Protein AF-A0A951W648-F1 (afdb_monomer)

Foldseek 3Di:
DPPPVVVVVVVVVVVVVVVVVVVVVVVVLVVLLVQLVVQLVVCVVVVVLVSSLVSLVSNCVSPVPPPVSVVSNVVSVVVVVVVVVVVVVVVVVVVD

Mean predicted aligned error: 10.02 Å

Solvent-accessible surface area (backbone atoms only — not comparable to full-atom values): 5152 Å² total; per-residue (Å²): 142,74,66,69,64,56,53,57,50,53,55,49,53,52,53,50,53,53,52,48,53,53,51,51,52,53,48,52,51,51,50,54,30,51,49,15,50,53,49,17,55,50,25,50,75,69,68,37,45,71,62,14,42,55,30,29,49,60,16,31,76,72,40,75,83,41,62,69,48,53,53,50,46,57,51,40,52,53,51,54,53,51,52,52,52,54,50,52,56,53,53,57,63,74,76,109

Secondary structure (DSSP, 8-state):
--HHHHHHHHHHHHHHHHHHHHHHHHHHHHHHHHHHHHHHHHHHHTT-HHHHHHHHHHHHHH-TT-HHHHHHHHHHHHHHHHHHHHHHHHHHHH--

Radius of gyration: 24.13 Å; Cα contacts (8 Å, |Δi|>4): 56; chains: 1; bounding box: 55×21×79 Å

pLDDT: mean 79.79, std 10.83, range [50.25, 92.38]

Structure (mmCIF, N/CA/C/O backbone):
data_AF-A0A951W648-F1
#
_entry.id   AF-A0A951W648-F1
#
loop_
_atom_site.group_PDB
_atom_site.id
_atom_site.type_symbol
_atom_site.label_atom_id
_atom_site.label_alt_id
_atom_site.label_comp_id
_atom_site.label_asym_id
_atom_site.label_entity_id
_atom_site.label_seq_id
_atom_site.pdbx_PDB_ins_code
_atom_site.Cartn_x
_atom_site.Cartn_y
_atom_site.Cartn_z
_atom_site.occupancy
_atom_site.B_iso_or_equiv
_atom_site.auth_seq_id
_atom_site.auth_comp_id
_atom_site.auth_asym_id
_atom_site.auth_atom_id
_atom_site.pdbx_PDB_model_num
ATOM 1 N N . MET A 1 1 ? 39.063 6.140 -45.510 1.00 50.84 1 MET A N 1
ATOM 2 C CA . MET A 1 1 ? 37.663 6.153 -45.019 1.00 50.84 1 MET A CA 1
ATOM 3 C C . MET A 1 1 ? 37.434 5.054 -43.963 1.00 50.84 1 MET A C 1
ATOM 5 O O . MET A 1 1 ? 36.900 4.008 -44.293 1.00 50.84 1 MET A O 1
ATOM 9 N N . LYS A 1 2 ? 37.857 5.243 -42.700 1.00 53.22 2 LYS A N 1
ATOM 10 C CA . LYS A 1 2 ? 37.632 4.275 -41.588 1.00 53.22 2 LYS A CA 1
ATOM 11 C C . LYS A 1 2 ? 36.849 4.861 -40.395 1.00 53.22 2 LYS A C 1
ATOM 13 O O . LYS A 1 2 ? 36.546 4.150 -39.449 1.00 53.22 2 LYS A O 1
ATOM 18 N N . PHE A 1 3 ? 36.491 6.144 -40.450 1.00 50.25 3 PHE A N 1
ATOM 19 C CA . PHE A 1 3 ? 35.986 6.899 -39.294 1.00 50.25 3 PHE A CA 1
ATOM 20 C C . PHE A 1 3 ? 34.477 6.758 -39.029 1.00 50.25 3 PHE A C 1
ATOM 22 O O . PHE A 1 3 ? 34.012 7.003 -37.923 1.00 50.25 3 PHE A O 1
ATOM 29 N N . ILE A 1 4 ? 33.695 6.351 -40.031 1.00 56.31 4 ILE A N 1
ATOM 30 C CA . ILE A 1 4 ? 32.225 6.323 -39.930 1.00 56.31 4 ILE A CA 1
ATOM 31 C C . ILE A 1 4 ? 31.749 5.086 -39.144 1.00 56.31 4 ILE A C 1
ATOM 33 O O . ILE A 1 4 ? 30.757 5.137 -38.418 1.00 56.31 4 ILE A O 1
ATOM 37 N N . TRP A 1 5 ? 32.506 3.987 -39.215 1.00 51.56 5 TRP A N 1
ATOM 38 C CA . TRP A 1 5 ? 32.179 2.735 -38.529 1.00 51.56 5 TRP A CA 1
ATOM 39 C C . TRP A 1 5 ? 32.420 2.800 -37.013 1.00 51.56 5 TRP A C 1
ATOM 41 O O . TRP A 1 5 ? 31.651 2.208 -36.257 1.00 51.56 5 TRP A O 1
ATOM 51 N N . SER A 1 6 ? 33.416 3.564 -36.544 1.00 62.53 6 SER A N 1
ATOM 52 C CA . SER A 1 6 ? 33.686 3.717 -35.105 1.00 62.53 6 SER A CA 1
ATOM 53 C C . SER A 1 6 ? 32.654 4.608 -34.407 1.00 62.53 6 SER A C 1
ATOM 55 O O . SER A 1 6 ? 32.196 4.269 -33.318 1.00 62.53 6 SER A O 1
ATOM 57 N N . MET A 1 7 ? 32.219 5.697 -35.050 1.00 59.47 7 MET A N 1
ATOM 58 C CA . MET A 1 7 ? 31.226 6.621 -34.484 1.00 59.47 7 MET A CA 1
ATOM 59 C C . MET A 1 7 ? 29.838 5.970 -34.354 1.00 59.47 7 MET A C 1
ATOM 61 O O . MET A 1 7 ? 29.159 6.136 -33.343 1.00 59.47 7 MET A O 1
ATOM 65 N N . SER A 1 8 ? 29.422 5.174 -35.347 1.00 71.44 8 SER A N 1
ATOM 66 C CA . SER A 1 8 ? 28.141 4.451 -35.305 1.00 71.44 8 SER A CA 1
ATOM 67 C C . SER A 1 8 ? 28.121 3.368 -34.216 1.00 71.44 8 SER A C 1
ATOM 69 O O . SER A 1 8 ? 27.107 3.166 -33.545 1.00 71.44 8 SER A O 1
ATOM 71 N N . TRP A 1 9 ? 29.264 2.713 -33.981 1.00 69.75 9 TRP A N 1
ATOM 72 C CA . TRP A 1 9 ? 29.428 1.753 -32.889 1.00 69.75 9 TRP A CA 1
ATOM 73 C C . TRP A 1 9 ? 29.415 2.440 -31.513 1.00 69.75 9 TRP A C 1
ATOM 75 O O . TRP A 1 9 ? 28.715 1.980 -30.615 1.00 69.75 9 TRP A O 1
ATOM 85 N N . TYR A 1 10 ? 30.079 3.592 -31.375 1.00 68.31 10 TYR A N 1
ATOM 86 C CA . TYR A 1 10 ? 30.114 4.380 -30.137 1.00 68.31 10 TYR A CA 1
ATOM 87 C C . TYR A 1 10 ? 28.739 4.959 -29.745 1.00 68.31 10 TYR A C 1
ATOM 89 O O . TYR A 1 10 ? 28.323 4.893 -28.592 1.00 68.31 10 TYR A O 1
ATOM 97 N N . LEU A 1 11 ? 27.963 5.459 -30.712 1.00 68.25 11 LEU A N 1
ATOM 98 C CA . LEU A 1 11 ? 26.592 5.923 -30.457 1.00 68.25 11 LEU A CA 1
ATOM 99 C C . LEU A 1 11 ? 25.640 4.772 -30.091 1.00 68.25 11 LEU A C 1
ATOM 101 O O . LEU A 1 11 ? 24.687 4.967 -29.334 1.00 68.25 11 LEU A O 1
ATOM 105 N N . ARG A 1 12 ? 25.892 3.563 -30.610 1.00 72.50 12 ARG A N 1
ATOM 106 C CA . ARG A 1 12 ? 25.115 2.360 -30.286 1.00 72.50 12 ARG A CA 1
ATOM 107 C C . ARG A 1 12 ? 25.388 1.872 -28.863 1.00 72.50 12 ARG A C 1
ATOM 109 O O . ARG A 1 12 ? 24.438 1.487 -28.187 1.00 72.50 12 ARG A O 1
ATOM 116 N N . THR A 1 13 ? 26.637 1.896 -28.402 1.00 69.81 13 THR A N 1
ATOM 117 C CA . THR A 1 13 ? 26.989 1.464 -27.040 1.00 69.81 13 THR A CA 1
ATOM 118 C C . THR A 1 13 ? 26.442 2.418 -25.979 1.00 69.81 13 THR A C 1
ATOM 120 O O . THR A 1 13 ? 25.883 1.941 -24.995 1.00 69.81 13 THR A O 1
ATOM 123 N N . ILE A 1 14 ? 26.483 3.736 -26.210 1.00 69.44 14 ILE A N 1
ATOM 124 C CA . ILE A 1 14 ? 25.881 4.736 -25.307 1.00 69.44 14 ILE A CA 1
ATOM 125 C C . ILE A 1 14 ? 24.358 4.567 -25.232 1.00 69.44 14 ILE A C 1
ATOM 127 O O . ILE A 1 14 ? 23.805 4.430 -24.143 1.00 69.44 14 ILE A O 1
ATOM 131 N N . LYS A 1 15 ? 23.666 4.483 -26.382 1.00 68.06 15 LYS A N 1
ATOM 132 C CA . LYS A 1 15 ? 22.208 4.251 -26.399 1.00 68.06 15 LYS A CA 1
ATOM 133 C C . LYS A 1 15 ? 21.813 2.950 -25.701 1.00 68.06 15 LYS A C 1
ATOM 135 O O . LYS A 1 15 ? 20.759 2.882 -25.070 1.00 68.06 15 LYS A O 1
ATOM 140 N N . TRP A 1 16 ? 22.629 1.907 -25.833 1.00 63.44 16 TRP A N 1
ATOM 141 C CA . TRP A 1 16 ? 22.382 0.633 -25.170 1.00 63.44 16 TRP A CA 1
ATOM 142 C C . TRP A 1 16 ? 22.577 0.729 -23.653 1.00 63.44 16 TRP A C 1
ATOM 144 O O . TRP A 1 16 ? 21.749 0.203 -22.909 1.00 63.44 16 TRP A O 1
ATOM 154 N N . ASP A 1 17 ? 23.594 1.454 -23.191 1.00 74.88 17 ASP A N 1
ATOM 155 C CA . ASP A 1 17 ? 23.821 1.711 -21.766 1.00 74.88 17 ASP A CA 1
ATOM 156 C C . ASP A 1 17 ? 22.667 2.513 -21.136 1.00 74.88 17 ASP A C 1
ATOM 158 O O . ASP A 1 17 ? 22.127 2.130 -20.095 1.00 74.88 17 ASP A O 1
ATOM 162 N N . ASP A 1 18 ? 22.177 3.547 -21.822 1.00 75.38 18 ASP A N 1
ATOM 163 C CA . ASP A 1 18 ? 21.013 4.319 -21.369 1.00 75.38 18 ASP A CA 1
ATOM 164 C C . ASP A 1 18 ? 19.740 3.463 -21.326 1.00 75.38 18 ASP A C 1
ATOM 166 O O . ASP A 1 18 ? 18.978 3.514 -20.357 1.00 75.38 18 ASP A O 1
ATOM 170 N N . SER A 1 19 ? 19.524 2.607 -22.330 1.00 76.81 19 SER A N 1
ATOM 171 C CA . SER A 1 19 ? 18.373 1.694 -22.349 1.00 76.81 19 SER A CA 1
ATOM 172 C C . SER A 1 19 ? 18.384 0.714 -21.169 1.00 76.81 19 SER A C 1
ATOM 174 O O . SER A 1 19 ? 17.334 0.431 -20.584 1.00 76.81 19 SER A O 1
ATOM 176 N N . LYS A 1 20 ? 19.572 0.253 -20.760 1.00 83.44 20 LYS A N 1
ATOM 177 C CA . LYS A 1 20 ? 19.750 -0.603 -19.585 1.00 83.44 20 LYS A CA 1
ATOM 178 C C . LYS A 1 20 ? 19.469 0.139 -18.291 1.00 83.44 20 LYS A C 1
ATOM 180 O O . LYS A 1 20 ? 18.715 -0.376 -17.470 1.00 83.44 20 LYS A O 1
ATOM 185 N N . LYS A 1 21 ? 19.989 1.358 -18.131 1.00 80.25 21 LYS A N 1
ATOM 186 C CA . LYS A 1 21 ? 19.704 2.208 -16.962 1.00 80.25 21 LYS A CA 1
ATOM 187 C C . LYS A 1 21 ? 18.209 2.477 -16.819 1.00 80.25 21 LYS A C 1
ATOM 189 O O . LYS A 1 21 ? 17.659 2.364 -15.725 1.00 80.25 21 LYS A O 1
ATOM 194 N N . ILE A 1 22 ? 17.522 2.757 -17.928 1.00 80.50 22 ILE A N 1
ATOM 195 C CA . ILE A 1 22 ? 16.064 2.939 -17.949 1.00 80.50 22 ILE A CA 1
ATOM 196 C C . ILE A 1 22 ? 15.347 1.646 -17.528 1.00 80.50 22 ILE A C 1
ATOM 198 O O . ILE A 1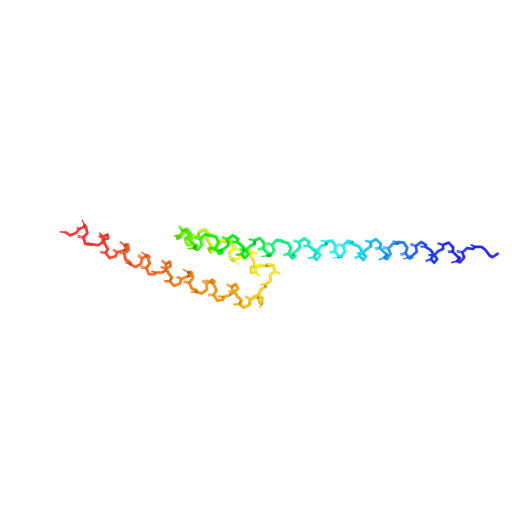 22 ? 14.390 1.695 -16.750 1.00 80.50 22 ILE A O 1
ATOM 202 N N . ALA A 1 23 ? 15.792 0.485 -18.013 1.00 80.19 23 ALA A N 1
ATOM 203 C CA . ALA A 1 23 ? 15.213 -0.806 -17.646 1.00 80.19 23 ALA A CA 1
ATOM 204 C C . ALA A 1 23 ? 15.436 -1.151 -16.161 1.00 80.19 23 ALA A C 1
ATOM 206 O O . ALA A 1 23 ? 14.509 -1.605 -15.488 1.00 80.19 23 ALA A O 1
ATOM 207 N N . GLU A 1 24 ? 16.628 -0.891 -15.625 1.00 79.19 24 GLU A N 1
ATOM 208 C CA . GLU A 1 24 ? 16.943 -1.068 -14.205 1.00 79.19 24 GLU A CA 1
ATOM 209 C C . GLU A 1 24 ? 16.134 -0.126 -13.317 1.00 79.19 24 GLU A C 1
ATOM 211 O O . GLU A 1 24 ? 15.582 -0.560 -12.306 1.00 79.19 24 GLU A O 1
ATOM 216 N N . TYR A 1 25 ? 15.994 1.139 -13.714 1.00 78.06 25 TYR A N 1
ATOM 217 C CA . TYR A 1 25 ? 15.149 2.105 -13.018 1.00 78.06 25 TYR A CA 1
ATOM 218 C C . TYR A 1 25 ? 13.693 1.628 -12.957 1.00 78.06 25 TYR A C 1
ATOM 220 O O . TYR A 1 25 ? 13.084 1.606 -11.884 1.00 78.06 25 T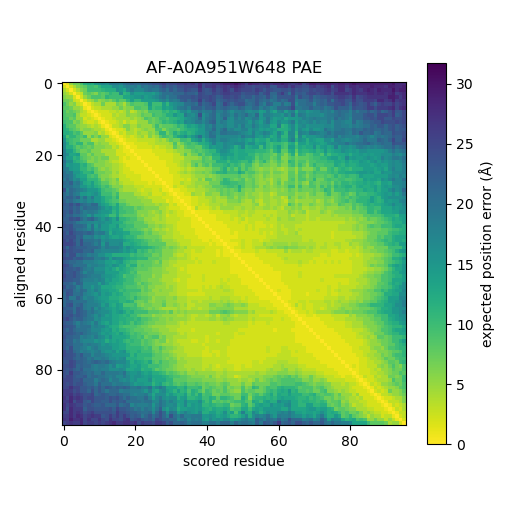YR A O 1
ATOM 228 N N . LYS A 1 26 ? 13.146 1.164 -14.090 1.00 79.56 26 LYS A N 1
ATOM 229 C CA . LYS A 1 26 ? 11.792 0.593 -14.154 1.00 79.56 26 LYS A CA 1
ATOM 230 C C . LYS A 1 26 ? 11.649 -0.635 -13.251 1.00 79.56 26 LYS A C 1
ATOM 232 O O . LYS A 1 26 ? 10.669 -0.712 -12.513 1.00 79.56 26 LYS A O 1
ATOM 237 N N . ARG A 1 27 ? 12.633 -1.545 -13.243 1.00 77.56 27 ARG A N 1
ATOM 238 C CA . ARG A 1 27 ? 12.657 -2.714 -12.344 1.00 77.56 27 ARG A CA 1
ATOM 239 C C . ARG A 1 27 ? 12.693 -2.315 -10.873 1.00 77.56 27 ARG A C 1
ATOM 241 O O . ARG A 1 27 ? 11.909 -2.831 -10.086 1.00 77.56 27 ARG A O 1
ATOM 248 N N . ARG A 1 28 ? 13.561 -1.382 -10.480 1.00 77.25 28 ARG A N 1
ATOM 249 C CA . ARG A 1 28 ? 13.634 -0.901 -9.089 1.00 77.25 28 ARG A CA 1
ATOM 250 C C . ARG A 1 28 ? 12.310 -0.284 -8.649 1.00 77.25 28 ARG A C 1
ATOM 252 O O . ARG A 1 28 ? 11.828 -0.582 -7.558 1.00 77.25 28 ARG A O 1
ATOM 259 N N . LYS A 1 29 ? 11.689 0.517 -9.519 1.00 73.38 29 LYS A N 1
ATOM 260 C CA . LYS A 1 29 ? 10.384 1.131 -9.258 1.00 73.38 29 LYS A CA 1
ATOM 261 C C . LYS A 1 29 ? 9.277 0.081 -9.114 1.00 73.38 29 LYS A C 1
ATOM 263 O O . LYS A 1 29 ? 8.465 0.194 -8.200 1.00 73.38 29 LYS A O 1
ATOM 268 N N . SER A 1 30 ? 9.263 -0.960 -9.954 1.00 77.44 30 SER A N 1
ATOM 269 C CA . SER A 1 30 ? 8.296 -2.058 -9.823 1.00 77.44 30 SER A CA 1
ATOM 270 C C . SER A 1 30 ? 8.520 -2.887 -8.560 1.00 77.44 30 SER A C 1
ATOM 272 O O . SER A 1 30 ? 7.552 -3.221 -7.892 1.00 77.44 30 SER A O 1
ATOM 274 N N . ILE A 1 31 ? 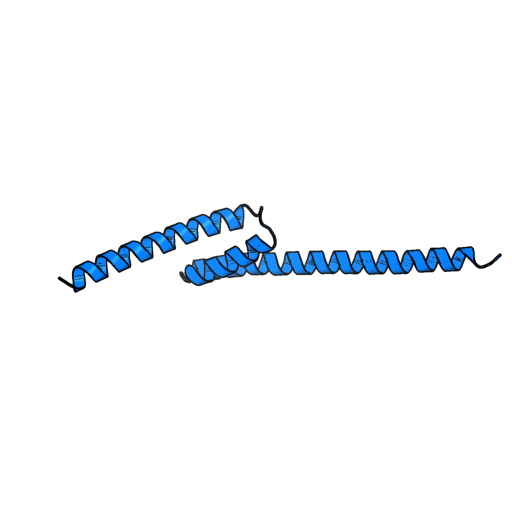9.776 -3.168 -8.203 1.00 78.38 31 ILE A N 1
ATOM 275 C CA . ILE A 1 31 ? 10.141 -3.919 -6.995 1.00 78.38 31 ILE A CA 1
ATOM 276 C C . ILE A 1 31 ? 9.683 -3.166 -5.742 1.00 78.38 31 ILE A C 1
ATOM 278 O O . ILE A 1 31 ? 8.980 -3.726 -4.909 1.00 78.38 31 ILE A O 1
ATOM 282 N N . SER A 1 32 ? 10.017 -1.877 -5.636 1.00 75.00 32 SER A N 1
ATOM 283 C CA . SER A 1 32 ? 9.592 -1.029 -4.516 1.00 75.00 32 SER A CA 1
ATOM 284 C C . SER A 1 32 ? 8.068 -0.975 -4.376 1.00 75.00 32 SER A C 1
ATOM 286 O O . SER A 1 32 ? 7.552 -1.056 -3.266 1.00 75.00 32 SER A O 1
ATOM 288 N N . HIS A 1 33 ? 7.349 -0.896 -5.494 1.00 77.56 33 HIS A N 1
ATOM 289 C CA . HIS A 1 33 ? 5.892 -0.920 -5.501 1.00 77.56 33 HIS A CA 1
ATOM 290 C C . HIS A 1 33 ? 5.314 -2.274 -5.043 1.00 77.56 33 HIS A C 1
ATOM 292 O O . HIS A 1 33 ? 4.388 -2.294 -4.236 1.00 77.56 33 HIS A O 1
ATOM 298 N N . ILE A 1 34 ? 5.882 -3.396 -5.502 1.00 81.19 34 ILE A N 1
ATOM 299 C CA . ILE A 1 34 ? 5.477 -4.745 -5.071 1.00 81.19 34 ILE A CA 1
ATOM 300 C C . ILE A 1 34 ? 5.687 -4.910 -3.563 1.00 81.19 34 ILE A C 1
ATOM 302 O O . ILE A 1 34 ? 4.800 -5.410 -2.876 1.00 81.19 34 ILE A O 1
ATOM 306 N N . TYR A 1 35 ? 6.821 -4.441 -3.033 1.00 80.69 35 TYR A N 1
ATOM 307 C CA . TYR A 1 35 ? 7.065 -4.454 -1.592 1.00 80.69 35 TYR A CA 1
ATOM 308 C C . TYR A 1 35 ? 6.054 -3.593 -0.833 1.00 80.69 35 TYR A C 1
ATOM 310 O O . TYR A 1 35 ? 5.517 -4.054 0.168 1.00 80.69 35 TYR A O 1
ATOM 318 N N . GLY A 1 36 ? 5.737 -2.389 -1.318 1.00 79.44 36 GLY A N 1
ATOM 319 C CA . GLY A 1 36 ? 4.715 -1.534 -0.702 1.00 79.44 36 GLY A CA 1
ATOM 320 C C . GLY A 1 36 ? 3.353 -2.227 -0.595 1.00 79.44 36 GLY A C 1
ATOM 321 O O . GLY A 1 36 ? 2.719 -2.183 0.457 1.00 79.44 36 GLY A O 1
ATOM 322 N N . TYR A 1 37 ? 2.944 -2.943 -1.647 1.00 82.94 37 TYR A N 1
ATOM 323 C CA . TYR A 1 37 ? 1.720 -3.746 -1.632 1.00 82.94 37 TYR A CA 1
ATOM 324 C C . TYR A 1 37 ? 1.802 -4.922 -0.647 1.00 82.94 37 TYR A C 1
ATOM 326 O O . TYR A 1 37 ? 0.918 -5.085 0.191 1.00 82.94 37 TYR A O 1
ATOM 334 N N . ALA A 1 38 ? 2.882 -5.705 -0.693 1.00 83.81 38 ALA A N 1
ATOM 335 C CA . ALA A 1 38 ? 3.057 -6.873 0.169 1.00 83.81 38 ALA A CA 1
ATOM 336 C C . ALA A 1 38 ? 3.094 -6.507 1.663 1.00 83.81 38 ALA A C 1
ATOM 338 O O . ALA A 1 38 ? 2.421 -7.145 2.469 1.00 83.81 38 ALA A O 1
ATOM 339 N N . TYR A 1 39 ? 3.831 -5.455 2.033 1.00 85.50 39 TYR A N 1
ATOM 340 C CA . TYR A 1 39 ? 3.878 -4.977 3.415 1.00 85.50 39 TYR A CA 1
ATOM 341 C C . TYR A 1 39 ? 2.540 -4.383 3.861 1.00 85.50 39 TYR A C 1
ATOM 343 O O . TYR A 1 39 ? 2.136 -4.612 4.996 1.00 85.50 39 TYR A O 1
ATOM 351 N N . CYS A 1 40 ? 1.821 -3.675 2.984 1.00 86.38 40 CYS A N 1
ATOM 352 C CA . CYS A 1 40 ? 0.473 -3.192 3.288 1.00 86.38 40 CYS A CA 1
ATOM 353 C C . CYS A 1 40 ? -0.465 -4.348 3.675 1.00 86.38 40 CYS A C 1
ATOM 355 O O . CYS A 1 40 ? -1.084 -4.303 4.735 1.00 86.38 40 CYS A O 1
ATOM 357 N N . GLU A 1 41 ? -0.520 -5.412 2.869 1.00 87.44 41 GLU A N 1
ATOM 358 C CA . GLU A 1 41 ? -1.360 -6.587 3.153 1.00 87.44 41 GLU A CA 1
ATOM 359 C C . GLU A 1 41 ? -0.909 -7.332 4.420 1.00 87.44 41 GLU A C 1
ATOM 361 O O . GLU A 1 41 ? -1.744 -7.730 5.234 1.00 87.44 41 GLU A O 1
ATOM 366 N N . 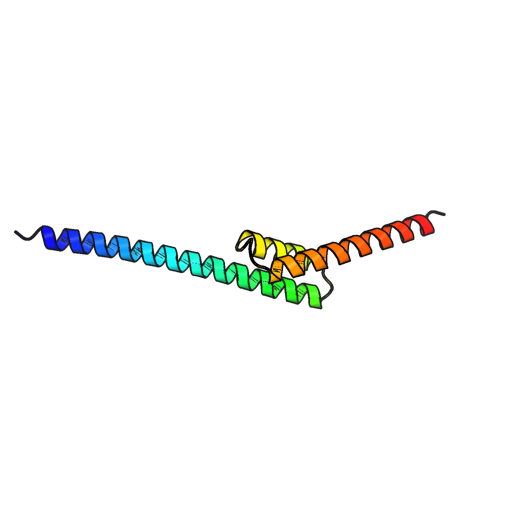LEU A 1 42 ? 0.406 -7.462 4.635 1.00 89.75 42 LEU A N 1
ATOM 367 C CA . LEU A 1 42 ? 0.958 -8.070 5.846 1.00 89.75 42 LEU A CA 1
ATOM 368 C C . LEU A 1 42 ? 0.508 -7.311 7.102 1.00 89.75 42 LEU A C 1
ATOM 370 O O . LEU A 1 42 ? -0.075 -7.906 8.006 1.00 89.75 42 LEU A O 1
ATOM 374 N N . TYR A 1 43 ? 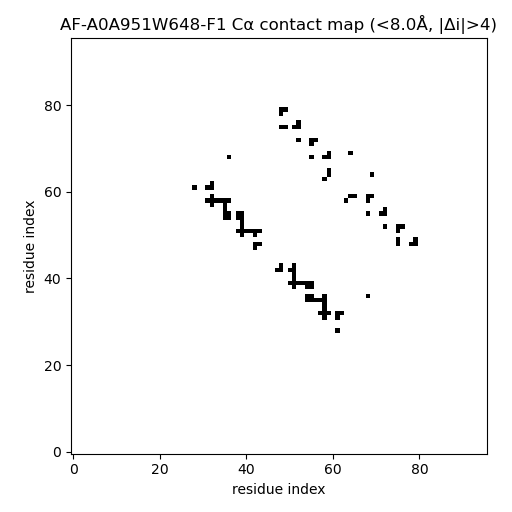0.694 -5.991 7.144 1.00 89.00 43 TYR A N 1
ATOM 375 C CA . TYR A 1 43 ? 0.309 -5.188 8.306 1.00 89.00 43 TYR A CA 1
ATOM 376 C C . TYR A 1 43 ? -1.209 -5.079 8.488 1.00 89.00 43 TYR A C 1
ATOM 378 O O . TYR A 1 43 ? -1.667 -4.953 9.623 1.00 89.00 43 TYR A O 1
ATOM 386 N N . ILE A 1 44 ? -2.001 -5.177 7.411 1.00 89.12 44 ILE A N 1
ATOM 387 C CA . ILE A 1 44 ? -3.460 -5.344 7.515 1.00 89.12 44 ILE A CA 1
ATOM 388 C C . ILE A 1 44 ? -3.787 -6.640 8.264 1.00 89.12 44 ILE A C 1
ATOM 390 O O . ILE A 1 44 ? -4.630 -6.619 9.160 1.00 89.12 44 ILE A O 1
ATOM 394 N N . SER A 1 45 ? -3.121 -7.752 7.927 1.00 88.50 45 SER A N 1
ATOM 395 C CA . SER A 1 45 ? -3.355 -9.047 8.584 1.00 88.50 45 SER A CA 1
ATOM 396 C C . SER A 1 45 ? -2.955 -9.049 10.063 1.00 88.50 45 SER A C 1
ATOM 398 O O . SER A 1 45 ? -3.605 -9.698 10.877 1.00 88.50 45 SER A O 1
ATOM 400 N N . GLU A 1 46 ? -1.953 -8.247 10.428 1.00 92.06 46 GLU A N 1
ATOM 401 C CA . GLU A 1 46 ? -1.515 -8.046 11.814 1.00 92.06 46 GLU A CA 1
ATOM 402 C C . GLU A 1 46 ? -2.340 -6.991 12.575 1.00 92.06 46 GLU A C 1
ATOM 404 O O . GLU A 1 46 ? -1.996 -6.641 13.703 1.00 92.06 46 GLU A O 1
ATOM 409 N N . MET A 1 47 ? -3.402 -6.443 11.970 1.00 88.50 47 MET A N 1
ATOM 410 C CA . MET A 1 47 ? -4.212 -5.341 12.517 1.00 88.50 47 MET A CA 1
ATOM 411 C C . MET A 1 47 ? -3.409 -4.064 12.835 1.00 88.50 47 MET A C 1
ATOM 413 O O . MET A 1 47 ? -3.872 -3.179 13.552 1.00 88.50 47 MET A O 1
ATOM 417 N N . GLN A 1 48 ? -2.206 -3.920 12.277 1.00 90.81 48 GLN A N 1
ATOM 418 C CA . GLN A 1 48 ? -1.357 -2.738 12.431 1.00 90.81 48 GLN A CA 1
ATOM 419 C C . GLN A 1 48 ? -1.710 -1.704 11.357 1.00 90.81 48 GLN A C 1
ATOM 421 O O . GLN A 1 48 ? -0.909 -1.382 10.475 1.00 90.81 48 GLN A O 1
ATOM 426 N N . TYR A 1 49 ? -2.935 -1.180 11.420 1.00 89.69 49 TYR A N 1
ATOM 427 C CA . TYR A 1 49 ? -3.523 -0.361 10.355 1.00 89.69 49 TYR A CA 1
ATOM 428 C C . TYR A 1 49 ? -2.755 0.939 10.067 1.00 89.69 49 TYR A C 1
ATOM 430 O O . TYR A 1 49 ? -2.681 1.364 8.915 1.00 89.69 49 TYR A O 1
ATOM 438 N N . GLU A 1 50 ? -2.131 1.551 11.078 1.00 88.69 50 GLU A N 1
ATOM 439 C CA . GLU A 1 50 ? -1.305 2.755 10.895 1.00 88.69 50 GLU A CA 1
ATOM 440 C C . GLU A 1 50 ? -0.043 2.458 10.075 1.00 88.69 50 GLU A C 1
ATOM 442 O O . GLU A 1 50 ? 0.272 3.182 9.132 1.00 88.69 50 GLU A O 1
ATOM 447 N N . ARG A 1 51 ? 0.652 1.352 10.375 1.00 88.81 51 ARG A N 1
ATOM 448 C CA . ARG A 1 51 ? 1.836 0.931 9.610 1.00 88.81 51 ARG A CA 1
ATOM 449 C C . ARG A 1 51 ? 1.451 0.488 8.206 1.00 88.81 51 ARG A C 1
ATOM 451 O O . ARG A 1 51 ? 2.116 0.877 7.249 1.00 88.81 51 ARG A O 1
ATOM 458 N N . ALA A 1 52 ? 0.351 -0.252 8.070 1.00 89.94 52 ALA A N 1
ATOM 459 C CA . ALA A 1 52 ? -0.182 -0.638 6.768 1.00 89.94 52 ALA A CA 1
ATOM 460 C C . ALA A 1 52 ? -0.423 0.581 5.868 1.00 89.94 52 ALA A C 1
ATOM 462 O O . ALA A 1 52 ? -0.067 0.555 4.690 1.00 89.94 52 ALA A O 1
ATOM 463 N N . LEU A 1 53 ? -0.967 1.668 6.428 1.00 90.75 53 LEU A N 1
ATOM 464 C CA . LEU A 1 53 ? -1.232 2.899 5.688 1.00 90.75 53 LEU A CA 1
ATOM 465 C C . LEU A 1 53 ? 0.056 3.527 5.139 1.00 90.75 53 LEU A C 1
ATOM 467 O O . LEU A 1 53 ? 0.081 3.891 3.967 1.00 90.75 53 LEU A O 1
ATOM 471 N N . VAL A 1 54 ? 1.133 3.573 5.929 1.00 90.44 54 VAL A N 1
ATOM 472 C CA . VAL A 1 54 ? 2.435 4.117 5.498 1.00 90.44 54 VAL A CA 1
ATOM 473 C C . VAL A 1 54 ? 2.984 3.360 4.285 1.00 90.44 54 VAL A C 1
ATOM 475 O O . VAL A 1 54 ? 3.374 3.969 3.289 1.00 90.44 54 VAL A O 1
ATOM 478 N N . PHE A 1 55 ? 2.976 2.025 4.324 1.00 87.75 55 PHE A N 1
ATOM 479 C CA . PHE A 1 55 ? 3.456 1.214 3.198 1.00 87.75 55 PHE A CA 1
ATOM 480 C C . PHE A 1 55 ? 2.524 1.291 1.982 1.00 87.75 55 PHE A C 1
ATOM 482 O O . PHE A 1 55 ? 2.995 1.297 0.840 1.00 87.75 55 PHE A O 1
ATOM 489 N N . CYS A 1 56 ? 1.215 1.418 2.215 1.00 88.62 56 CYS A N 1
ATOM 490 C CA . CYS A 1 56 ? 0.232 1.645 1.163 1.00 88.62 56 CYS A CA 1
ATOM 491 C C . CYS A 1 56 ? 0.480 2.974 0.432 1.00 88.62 56 CYS A C 1
ATOM 493 O O . CYS A 1 56 ? 0.440 3.021 -0.798 1.00 88.62 56 CYS A O 1
ATOM 495 N N . GLU A 1 57 ? 0.761 4.049 1.171 1.00 89.44 57 GLU A N 1
ATOM 496 C CA . GLU A 1 57 ? 1.061 5.372 0.615 1.00 89.44 57 GLU A CA 1
ATOM 497 C C . GLU A 1 57 ? 2.400 5.386 -0.126 1.00 89.44 57 GLU A C 1
ATOM 499 O O . GLU A 1 57 ? 2.462 5.879 -1.251 1.00 89.44 57 GLU A O 1
ATOM 504 N N . ALA A 1 58 ? 3.432 4.729 0.412 1.00 87.00 58 ALA A N 1
ATOM 505 C CA . ALA A 1 58 ? 4.708 4.556 -0.285 1.00 87.00 58 ALA A CA 1
ATOM 506 C C . ALA A 1 58 ? 4.548 3.813 -1.628 1.00 87.00 58 ALA A C 1
ATOM 508 O O . ALA A 1 58 ? 5.206 4.145 -2.618 1.00 87.00 58 ALA A O 1
ATOM 509 N N . GLY A 1 59 ? 3.650 2.823 -1.695 1.00 85.88 59 GLY A N 1
ATOM 510 C CA . GLY A 1 59 ? 3.303 2.136 -2.941 1.00 85.88 59 GLY A CA 1
ATOM 511 C C . GLY A 1 59 ? 2.605 3.049 -3.958 1.00 85.88 59 GLY A C 1
ATOM 512 O O . GLY A 1 59 ? 2.919 2.987 -5.154 1.00 85.88 59 GLY A O 1
ATOM 513 N N . LEU A 1 60 ? 1.712 3.920 -3.478 1.00 88.00 60 LEU A N 1
ATOM 514 C CA . LEU A 1 60 ? 0.972 4.896 -4.286 1.00 88.00 60 LEU A CA 1
ATOM 515 C C . LEU A 1 60 ? 1.850 6.050 -4.782 1.00 88.00 60 LEU A C 1
ATOM 517 O O . LEU A 1 60 ? 1.663 6.504 -5.904 1.00 88.00 60 LEU A O 1
ATOM 521 N N . GLU A 1 61 ? 2.870 6.479 -4.037 1.00 86.56 61 GLU A N 1
ATOM 522 C CA . GLU A 1 61 ? 3.846 7.458 -4.544 1.00 86.56 61 GLU A CA 1
ATOM 523 C C . GLU A 1 61 ? 4.561 6.964 -5.809 1.00 86.56 61 GLU A C 1
ATOM 525 O O . GLU A 1 61 ? 4.942 7.744 -6.684 1.00 86.56 61 GLU A O 1
ATOM 530 N N . LYS A 1 62 ? 4.787 5.648 -5.913 1.00 84.25 62 LYS A N 1
ATOM 531 C CA . LYS A 1 62 ? 5.445 5.055 -7.085 1.00 84.25 62 LYS A CA 1
ATOM 532 C C . LYS A 1 62 ? 4.451 4.761 -8.202 1.00 84.25 62 LYS A C 1
ATOM 534 O O . LYS A 1 62 ? 4.813 4.933 -9.370 1.00 84.25 62 LYS A O 1
ATOM 539 N N . LYS A 1 63 ? 3.234 4.330 -7.863 1.00 83.62 63 LYS A N 1
ATOM 540 C CA . LYS A 1 63 ? 2.130 4.115 -8.806 1.00 83.62 63 LYS A CA 1
ATOM 541 C C . LYS A 1 63 ? 0.842 4.768 -8.285 1.00 83.62 63 LYS A C 1
ATOM 543 O O . LYS A 1 63 ? 0.071 4.097 -7.602 1.00 83.62 63 LYS A O 1
ATOM 548 N N . PRO A 1 64 ? 0.601 6.043 -8.629 1.00 85.56 64 PRO A N 1
ATOM 549 C CA . PRO A 1 64 ? -0.561 6.785 -8.135 1.00 85.56 64 PRO A CA 1
ATOM 550 C C . PRO A 1 64 ? -1.898 6.178 -8.565 1.00 85.56 64 PRO A C 1
ATOM 552 O O . PRO A 1 64 ? -2.864 6.218 -7.810 1.00 85.56 64 PRO A O 1
ATOM 555 N N . ASP A 1 65 ? -1.918 5.560 -9.746 1.00 88.56 65 ASP A N 1
ATOM 556 C CA . ASP A 1 65 ? -3.129 5.031 -10.379 1.00 88.56 65 ASP A CA 1
ATOM 557 C C . ASP A 1 65 ? -3.384 3.550 -10.046 1.00 88.56 65 ASP A C 1
ATOM 559 O O . ASP A 1 65 ? -4.157 2.873 -10.722 1.00 88.56 65 ASP A O 1
ATOM 563 N N . ASP A 1 66 ? -2.711 3.006 -9.026 1.00 87.31 66 ASP A N 1
ATOM 564 C CA . ASP A 1 66 ? -2.952 1.630 -8.602 1.00 87.31 66 ASP A CA 1
ATOM 565 C C . ASP A 1 66 ? -4.280 1.521 -7.840 1.00 87.31 66 ASP A C 1
ATOM 567 O O . ASP A 1 66 ? -4.383 1.841 -6.652 1.00 87.31 66 ASP A O 1
ATOM 571 N N . GLU A 1 67 ? -5.314 1.038 -8.529 1.00 88.56 67 GLU A N 1
ATOM 572 C CA . GLU A 1 67 ? -6.647 0.883 -7.950 1.00 88.56 67 GLU A CA 1
ATOM 573 C C . GLU A 1 67 ? -6.684 -0.024 -6.716 1.00 88.56 67 GLU A C 1
ATOM 575 O O . GLU A 1 67 ? -7.499 0.198 -5.816 1.00 88.56 67 GLU A O 1
ATOM 580 N N . ALA A 1 68 ? -5.850 -1.067 -6.662 1.00 86.38 68 ALA A N 1
ATOM 581 C CA . ALA A 1 68 ? -5.847 -1.990 -5.536 1.00 86.38 68 ALA A CA 1
ATOM 582 C C . ALA A 1 68 ? -5.335 -1.277 -4.281 1.00 86.38 68 ALA A C 1
ATOM 584 O O . ALA A 1 68 ? -6.006 -1.301 -3.245 1.00 86.38 68 ALA A O 1
ATOM 585 N N . LEU A 1 69 ? -4.215 -0.559 -4.394 1.00 86.19 69 LEU A N 1
ATOM 586 C CA . LEU A 1 69 ? -3.680 0.252 -3.300 1.00 86.19 69 LEU A CA 1
ATOM 587 C C . LEU A 1 69 ? -4.615 1.406 -2.918 1.00 86.19 69 LEU A C 1
ATOM 589 O O . LEU A 1 69 ? -4.809 1.664 -1.731 1.00 86.19 69 LEU A O 1
ATOM 593 N N . LEU A 1 70 ? -5.257 2.072 -3.881 1.00 89.81 70 LEU A N 1
ATOM 594 C CA . LEU A 1 70 ? -6.234 3.129 -3.591 1.00 89.81 70 LEU A CA 1
ATOM 595 C C . LEU A 1 70 ? -7.431 2.594 -2.792 1.00 89.81 70 LEU A C 1
ATOM 597 O O . LEU A 1 70 ? -7.861 3.215 -1.812 1.00 89.81 70 LEU A O 1
ATOM 601 N N . ARG A 1 71 ? -7.952 1.417 -3.166 1.00 90.50 71 ARG A N 1
ATOM 602 C CA . ARG A 1 71 ? -9.022 0.742 -2.418 1.00 90.50 71 ARG A CA 1
ATOM 603 C C . ARG A 1 71 ? -8.574 0.395 -0.998 1.00 90.50 71 ARG A C 1
ATOM 605 O O . ARG A 1 71 ? -9.315 0.683 -0.056 1.00 90.50 71 ARG A O 1
ATOM 612 N N . ARG A 1 72 ? -7.366 -0.156 -0.828 1.00 88.56 72 ARG A N 1
ATOM 613 C CA . ARG A 1 72 ? -6.804 -0.483 0.494 1.00 88.56 72 ARG A CA 1
ATOM 614 C C . ARG A 1 72 ? -6.605 0.749 1.367 1.00 88.56 72 ARG A C 1
ATOM 616 O O . ARG A 1 72 ? -7.071 0.758 2.503 1.00 88.56 72 ARG A O 1
ATOM 623 N N . ARG A 1 73 ? -6.042 1.829 0.824 1.00 91.75 73 ARG A N 1
ATOM 624 C CA . ARG A 1 73 ? -5.896 3.113 1.526 1.00 91.75 73 ARG A CA 1
ATOM 625 C C . ARG A 1 73 ? -7.237 3.631 2.041 1.00 91.75 73 ARG A C 1
ATOM 627 O O . ARG A 1 73 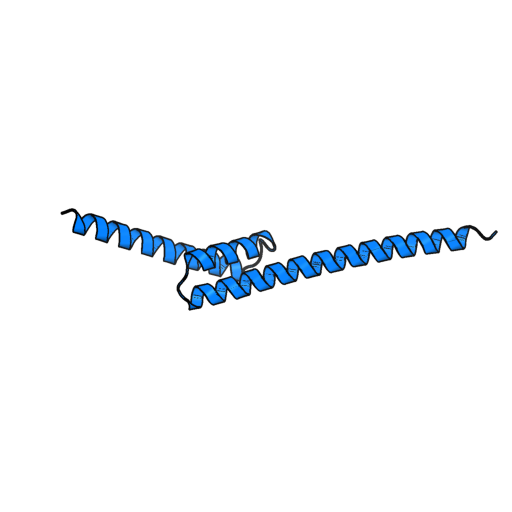? -7.354 3.995 3.207 1.00 91.75 73 ARG A O 1
ATOM 634 N N . LYS A 1 74 ? -8.277 3.619 1.199 1.00 92.38 74 LYS A N 1
ATOM 635 C CA . LYS A 1 74 ? -9.627 4.055 1.593 1.00 92.38 74 LYS A CA 1
ATOM 636 C C . LYS A 1 74 ? -10.206 3.200 2.726 1.00 92.38 74 LYS A C 1
ATOM 638 O O . LYS A 1 74 ? -10.878 3.738 3.602 1.00 92.38 74 LYS A O 1
ATOM 643 N N . GLN A 1 75 ? -9.972 1.887 2.709 1.00 91.06 75 GLN A N 1
ATOM 644 C CA . GLN A 1 75 ? -10.399 0.985 3.785 1.00 91.06 75 GLN A CA 1
ATOM 645 C C . GLN A 1 75 ? -9.659 1.288 5.094 1.00 91.06 75 GLN A C 1
ATOM 647 O O . GLN A 1 75 ? -10.306 1.479 6.122 1.00 91.06 75 GLN A O 1
ATOM 652 N N . LEU A 1 76 ? -8.332 1.409 5.040 1.00 91.00 76 LEU A N 1
ATOM 653 C CA . LEU A 1 76 ? -7.485 1.709 6.196 1.00 91.00 76 LEU A CA 1
ATOM 654 C C . LEU A 1 76 ? -7.861 3.034 6.864 1.00 91.00 76 LEU A C 1
ATOM 656 O O . LEU A 1 76 ? -8.035 3.084 8.078 1.00 91.00 76 LEU A O 1
ATOM 660 N N . LEU A 1 77 ? -8.077 4.091 6.077 1.00 91.75 77 LEU A N 1
ATOM 661 C CA . LEU A 1 77 ? -8.490 5.394 6.605 1.00 91.75 77 LEU A CA 1
ATOM 662 C C . LEU A 1 77 ? -9.830 5.328 7.350 1.00 91.75 77 LEU A C 1
ATOM 664 O O . LEU A 1 77 ? -9.971 5.945 8.404 1.00 91.75 77 LEU A O 1
ATOM 668 N N . LYS A 1 78 ? -10.800 4.551 6.850 1.00 92.00 78 LYS A N 1
ATOM 669 C CA . LYS A 1 78 ? -12.088 4.354 7.537 1.00 92.00 78 LYS A CA 1
ATOM 670 C C . LYS A 1 78 ? -11.929 3.630 8.872 1.00 92.00 78 LYS A C 1
ATOM 672 O O . LYS A 1 78 ? -12.593 3.998 9.838 1.00 92.00 78 LYS A O 1
ATOM 677 N N . ILE A 1 79 ? -11.074 2.608 8.921 1.00 90.25 79 ILE A N 1
ATOM 678 C CA . ILE A 1 79 ? -10.803 1.847 10.149 1.00 90.25 79 ILE A CA 1
ATOM 679 C C . ILE A 1 79 ? -10.167 2.767 11.192 1.00 90.25 79 ILE A C 1
ATOM 681 O O . ILE A 1 79 ? -10.694 2.901 12.293 1.00 90.25 79 ILE A O 1
ATOM 685 N N . LEU A 1 80 ? -9.111 3.488 10.810 1.00 90.50 80 LEU A N 1
ATOM 686 C CA . LEU A 1 80 ? -8.401 4.405 11.704 1.00 90.50 80 LEU A CA 1
ATOM 687 C C . LEU A 1 80 ? -9.289 5.550 12.202 1.00 90.50 80 LEU A C 1
ATOM 689 O O . LEU A 1 80 ? -9.197 5.949 13.361 1.00 90.50 80 LEU A O 1
ATOM 693 N N . GLN A 1 81 ? -10.175 6.078 11.354 1.00 90.62 81 GLN A N 1
ATOM 694 C CA . GLN A 1 81 ? -11.136 7.095 11.776 1.00 90.62 81 GLN A CA 1
ATOM 695 C C . GLN A 1 81 ? -12.096 6.551 12.842 1.00 90.62 81 GLN A C 1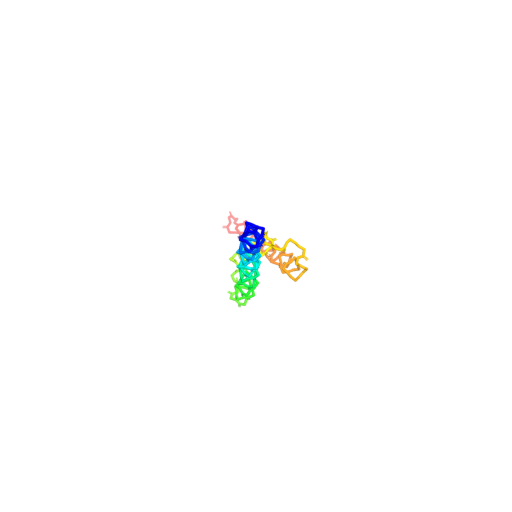
ATOM 697 O O . GLN A 1 81 ? -12.330 7.225 13.844 1.00 90.62 81 GLN A O 1
ATOM 702 N N . ARG A 1 82 ? -12.600 5.323 12.663 1.00 86.62 82 ARG A N 1
ATOM 703 C CA . ARG A 1 82 ? -13.486 4.670 13.635 1.00 86.62 82 ARG A CA 1
ATOM 704 C C . ARG A 1 82 ? -12.778 4.400 14.964 1.00 86.62 82 ARG A C 1
ATOM 706 O O . ARG A 1 82 ? -13.358 4.621 16.024 1.00 86.62 82 ARG A O 1
ATOM 713 N N . GLU A 1 83 ? -11.528 3.951 14.927 1.00 84.94 83 GLU A N 1
ATOM 714 C CA . GLU A 1 83 ? -10.737 3.733 16.142 1.00 84.94 83 GLU A CA 1
ATOM 715 C C . GLU A 1 83 ? -10.510 5.033 16.916 1.00 84.94 83 GLU A C 1
ATOM 717 O O . GLU A 1 83 ? -10.635 5.048 18.140 1.00 84.94 83 GLU A O 1
ATOM 722 N N . LYS A 1 84 ? -10.241 6.142 16.215 1.00 83.50 84 LYS A N 1
ATOM 723 C CA . LYS A 1 84 ? -10.103 7.460 16.847 1.00 83.50 84 LYS A CA 1
ATOM 724 C C . LYS A 1 84 ? -11.395 7.918 17.516 1.00 83.50 84 LYS A C 1
ATOM 726 O O . LYS A 1 84 ? -11.332 8.404 18.640 1.00 83.50 84 LYS A O 1
ATOM 731 N N . THR A 1 85 ? -12.549 7.737 16.868 1.00 80.56 85 THR A N 1
ATOM 732 C CA . THR A 1 85 ? -13.843 8.101 17.471 1.00 80.56 85 THR A CA 1
ATOM 733 C C . THR A 1 85 ? -14.133 7.284 18.728 1.00 80.56 85 THR A C 1
ATOM 735 O O . THR A 1 85 ? -14.468 7.857 19.754 1.00 80.56 85 THR A O 1
ATOM 738 N N . VAL A 1 86 ? -13.888 5.968 18.696 1.00 79.69 86 VAL A N 1
ATOM 739 C CA . VAL A 1 86 ? -14.132 5.088 19.852 1.00 79.69 86 VAL A CA 1
ATOM 740 C C . VAL A 1 86 ? -13.209 5.420 21.027 1.00 79.69 86 VAL A C 1
ATOM 742 O O . VAL A 1 86 ? -13.640 5.382 22.176 1.00 79.69 86 VAL A O 1
ATOM 745 N N . LYS A 1 87 ? -11.936 5.745 20.766 1.00 75.88 87 LYS A N 1
ATOM 746 C CA . LYS A 1 87 ? -11.015 6.182 21.827 1.00 75.88 87 LYS A CA 1
ATOM 747 C C . LYS A 1 87 ? -11.496 7.480 22.476 1.00 75.88 87 LYS A C 1
ATOM 749 O O . LYS A 1 87 ? -11.564 7.539 23.695 1.00 75.88 87 LYS A O 1
ATOM 754 N N . ASN A 1 88 ? -11.908 8.453 21.665 1.00 75.38 88 ASN A N 1
ATOM 755 C CA . ASN A 1 88 ? -12.401 9.737 22.157 1.00 75.38 88 ASN A CA 1
ATOM 756 C C . ASN A 1 88 ? -13.652 9.577 23.041 1.00 75.38 88 ASN A C 1
ATOM 758 O O . ASN A 1 88 ? -13.707 10.133 24.132 1.00 75.38 88 ASN A O 1
ATOM 762 N N . ASP A 1 89 ? -14.613 8.750 22.620 1.00 73.31 89 ASP A N 1
ATOM 763 C CA . ASP A 1 89 ? -15.827 8.481 23.402 1.00 73.31 89 ASP A CA 1
ATOM 764 C C . ASP A 1 89 ? -15.502 7.812 24.752 1.00 73.31 89 ASP A C 1
ATOM 766 O O . ASP A 1 89 ? -16.062 8.171 25.787 1.00 73.31 89 ASP A O 1
ATOM 770 N N . ASN A 1 90 ? -14.548 6.875 24.769 1.00 70.06 90 ASN A N 1
ATOM 771 C CA . ASN A 1 90 ? -14.109 6.207 25.997 1.00 70.06 90 ASN A CA 1
ATOM 772 C C . ASN A 1 90 ? -13.360 7.141 26.958 1.00 70.06 90 ASN A C 1
ATOM 774 O O . ASN A 1 90 ? -13.480 6.988 28.174 1.00 70.06 90 ASN A O 1
ATOM 778 N N . ASP A 1 91 ? -12.585 8.087 26.432 1.00 73.69 91 ASP A N 1
ATOM 779 C CA . ASP A 1 91 ? -11.858 9.063 27.245 1.00 73.69 91 ASP A CA 1
ATOM 780 C C . ASP A 1 91 ? -12.824 10.062 27.901 1.00 73.69 91 ASP A C 1
ATOM 782 O O . ASP A 1 91 ? -12.659 10.386 29.077 1.00 73.69 91 ASP A O 1
ATOM 786 N N . ILE A 1 92 ? -13.891 10.458 27.196 1.00 69.38 92 ILE A N 1
ATOM 787 C CA . ILE A 1 92 ? -14.972 11.296 27.744 1.00 69.38 92 ILE A CA 1
ATOM 788 C C . ILE A 1 92 ? -15.704 10.574 28.885 1.00 69.38 92 ILE A C 1
ATOM 790 O O . ILE A 1 92 ? -15.981 11.175 29.920 1.00 69.38 92 ILE A O 1
ATOM 794 N N . VAL A 1 93 ? -16.001 9.278 28.734 1.00 71.00 93 VAL A N 1
ATOM 795 C CA . VAL A 1 93 ? -16.695 8.489 29.771 1.00 71.00 93 VAL A CA 1
ATOM 796 C C . VAL A 1 93 ? -15.840 8.298 31.028 1.00 71.00 93 VAL A C 1
ATOM 798 O O . VAL A 1 93 ? -16.388 8.212 32.118 1.00 71.00 93 VAL A O 1
ATOM 801 N N . ARG A 1 94 ? -14.509 8.240 30.908 1.00 65.50 94 ARG A N 1
ATOM 802 C CA . ARG A 1 94 ? -13.594 8.068 32.055 1.00 65.50 94 ARG A CA 1
ATOM 803 C C . ARG A 1 94 ? -13.341 9.344 32.859 1.00 6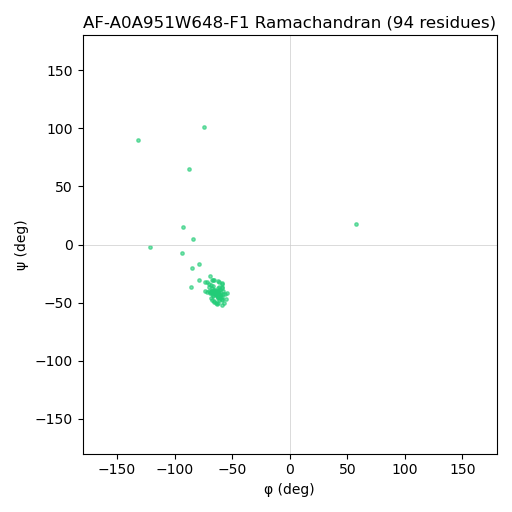5.50 94 ARG A C 1
ATOM 805 O O . ARG A 1 94 ? -12.798 9.252 33.956 1.00 65.50 94 ARG A O 1
ATOM 812 N N . GLN A 1 95 ? -13.647 10.510 32.295 1.00 59.38 95 GLN A N 1
ATOM 813 C CA . GLN A 1 95 ? -13.451 11.810 32.943 1.00 59.38 95 GLN A CA 1
ATOM 814 C C . GLN A 1 95 ? -14.698 12.321 33.685 1.00 59.38 95 GLN A C 1
ATOM 816 O O . GLN A 1 95 ? -14.593 13.324 34.389 1.00 59.38 95 GLN A O 1
ATOM 821 N N . ASN A 1 96 ? -15.837 11.636 33.544 1.00 53.56 96 ASN A N 1
ATOM 822 C CA . ASN A 1 96 ? -17.082 11.884 34.280 1.00 53.56 96 ASN A CA 1
ATOM 823 C C . ASN A 1 96 ? -17.266 10.865 35.409 1.00 53.56 96 ASN A C 1
ATOM 825 O O . ASN A 1 96 ? -17.888 11.243 36.425 1.00 53.56 96 ASN A O 1
#

Sequence (96 aa):
MKFIWSMSWYLRTIK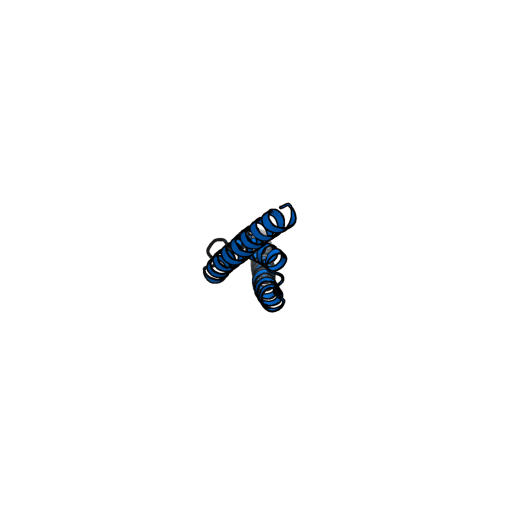WDDSKKIAEYKRRKSISHIYGYAYCELYISEMQYERALVFCEAGLEKKPDDEALLRRRKQLLKILQREKTVKNDNDIVRQN